Protein AF-A0A4S5EQU7-F1 (afdb_monomer_lite)

Sequence (99 aa):
MVDIAWPELPRGIAGPDELADQLDASLRDRAGITSVDQHGLAVCVYRPGEVEALAADLADRLSIIGMSDRTYLSWRDDLGVHRRSVTGRRMATTGRRVA

Secondary structure (DSSP, 8-state):
-EEEE-SSPPTT--SHHHHHHHHHHHHTTTEEEEEEETTEEEEEESSGGGHHHHHHHHHHHHHHTT--TT-EEEEEETTEEEEEETTS-----------

Organism: NCBI:txid2699483

pLDDT: mean 85.62, std 14.28, range [42.47, 96.25]

Foldseek 3Di:
DKKKFAPAADPPQPAFVSVQVVCQVVCVVFWHWPDTDGTITDIGGPDPVCVVVVLLVVLQVCVVSPTDQPMKMWDADPQGIDMAGSVRPPDDDPPPPPD

Radius of gyration: 13.35 Å; chains: 1; bounding box: 45×23×31 Å

Structure (mmCIF, N/CA/C/O backbone):
data_AF-A0A4S5EQU7-F1
#
_entry.id   AF-A0A4S5EQU7-F1
#
loop_
_atom_site.group_PDB
_atom_site.id
_atom_site.type_symbol
_atom_site.label_atom_id
_atom_site.label_alt_id
_atom_site.label_comp_id
_atom_site.label_asym_id
_atom_site.label_entity_id
_atom_site.label_seq_id
_atom_site.pdbx_PDB_ins_code
_atom_site.Cartn_x
_atom_site.Cartn_y
_atom_site.Cartn_z
_atom_site.occupancy
_atom_site.B_iso_or_equiv
_atom_site.auth_seq_id
_atom_site.au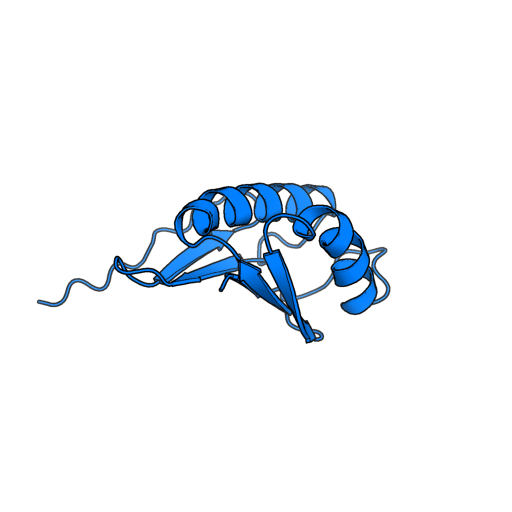th_comp_id
_atom_site.auth_asym_id
_atom_site.auth_atom_id
_atom_site.pdbx_PDB_model_num
ATOM 1 N N . MET A 1 1 ? -4.161 -4.374 9.507 1.00 90.75 1 MET A N 1
ATOM 2 C CA . MET A 1 1 ? -3.549 -4.850 8.249 1.00 90.75 1 MET A CA 1
ATOM 3 C C . MET A 1 1 ? -3.817 -3.808 7.180 1.00 90.75 1 MET A C 1
ATOM 5 O O . MET A 1 1 ? -4.903 -3.234 7.194 1.00 90.75 1 MET A O 1
ATOM 9 N N . VAL A 1 2 ? -2.825 -3.526 6.343 1.00 94.38 2 VAL A N 1
ATOM 10 C CA . VAL A 1 2 ? -2.920 -2.646 5.176 1.00 94.38 2 VAL A CA 1
ATOM 11 C C . VAL A 1 2 ? -2.622 -3.495 3.950 1.00 94.38 2 VAL A C 1
ATOM 13 O O . VAL A 1 2 ? -1.551 -4.085 3.869 1.00 94.38 2 VAL A O 1
ATOM 16 N N . ASP A 1 3 ? -3.553 -3.538 3.012 1.00 96.25 3 ASP A N 1
ATOM 17 C CA . ASP A 1 3 ? -3.390 -4.201 1.724 1.00 96.25 3 ASP A CA 1
ATOM 18 C C . ASP A 1 3 ? -3.084 -3.152 0.663 1.00 96.25 3 ASP A C 1
ATOM 20 O O . ASP A 1 3 ? -3.776 -2.137 0.573 1.00 96.25 3 ASP A O 1
ATOM 24 N N . ILE A 1 4 ? -2.058 -3.393 -0.140 1.00 95.50 4 ILE A N 1
ATOM 25 C CA . ILE A 1 4 ? -1.668 -2.564 -1.274 1.00 95.50 4 ILE A CA 1
ATOM 26 C C . ILE A 1 4 ? -1.967 -3.369 -2.532 1.00 95.50 4 ILE A C 1
ATOM 28 O O . ILE A 1 4 ? -1.449 -4.466 -2.691 1.00 95.50 4 ILE A O 1
ATOM 32 N N . ALA A 1 5 ? -2.801 -2.834 -3.415 1.00 95.25 5 ALA A N 1
ATOM 33 C CA . ALA A 1 5 ? -3.174 -3.470 -4.672 1.00 95.25 5 ALA A CA 1
ATOM 34 C C . ALA A 1 5 ? -2.743 -2.594 -5.845 1.00 95.25 5 ALA A C 1
ATOM 36 O O . ALA A 1 5 ? -2.998 -1.386 -5.838 1.00 95.25 5 ALA A O 1
ATOM 37 N N . TRP A 1 6 ? -2.137 -3.203 -6.861 1.00 93.06 6 TRP A N 1
ATOM 38 C CA . TRP A 1 6 ? -1.671 -2.528 -8.068 1.00 93.06 6 TRP A CA 1
ATOM 39 C C . TRP A 1 6 ? -2.011 -3.337 -9.325 1.00 93.06 6 TRP A C 1
ATOM 41 O O . TRP A 1 6 ? -1.986 -4.567 -9.304 1.00 93.06 6 TRP A O 1
ATOM 51 N N . PRO A 1 7 ? -2.328 -2.673 -10.449 1.00 89.00 7 PRO A N 1
ATOM 52 C CA . PRO A 1 7 ? -2.545 -3.370 -11.715 1.00 89.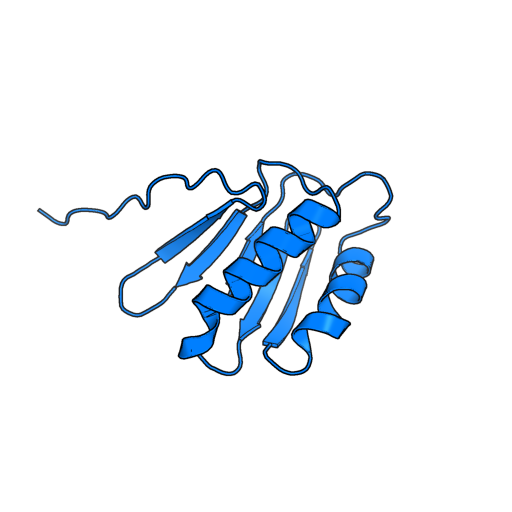00 7 PRO A CA 1
ATOM 53 C C . PRO A 1 7 ? -1.234 -3.763 -12.403 1.00 89.00 7 PRO A C 1
ATOM 55 O O . PRO A 1 7 ? -1.203 -4.736 -13.149 1.00 89.00 7 PRO A O 1
ATOM 58 N N . GLU A 1 8 ? -0.176 -2.986 -12.181 1.00 89.38 8 GLU A N 1
ATOM 59 C CA . GLU A 1 8 ? 1.137 -3.160 -12.788 1.00 89.38 8 GLU A CA 1
ATOM 60 C C . GLU A 1 8 ? 2.211 -2.531 -11.896 1.00 89.38 8 GLU A C 1
ATOM 62 O O . GLU A 1 8 ? 1.950 -1.555 -11.183 1.00 89.38 8 GLU A O 1
ATOM 67 N N . LEU A 1 9 ? 3.416 -3.095 -11.950 1.00 91.25 9 LEU A N 1
ATOM 68 C CA . LEU A 1 9 ? 4.594 -2.525 -11.308 1.00 91.25 9 LEU A CA 1
ATOM 69 C C . LEU A 1 9 ? 5.218 -1.433 -12.194 1.00 91.25 9 LEU A C 1
ATOM 71 O O . LEU A 1 9 ? 5.104 -1.483 -13.422 1.00 91.25 9 LEU A O 1
ATOM 75 N N . PRO A 1 10 ? 5.890 -0.440 -11.594 1.00 88.56 10 PRO A N 1
ATOM 76 C CA . PRO A 1 10 ? 6.522 0.639 -12.324 1.00 88.56 10 PRO A CA 1
ATOM 77 C C . PRO A 1 10 ? 7.712 0.123 -13.124 1.00 88.56 10 PRO A C 1
ATOM 79 O O . PRO A 1 10 ? 8.366 -0.865 -12.783 1.00 88.56 10 PRO A O 1
ATOM 82 N N . ARG A 1 11 ? 8.015 0.834 -14.212 1.00 84.81 11 ARG A N 1
ATOM 83 C CA . ARG A 1 11 ? 9.174 0.522 -15.050 1.00 84.81 11 ARG A CA 1
ATOM 84 C C . ARG A 1 11 ? 10.446 0.644 -14.211 1.00 84.81 11 ARG A C 1
ATOM 86 O O . ARG A 1 11 ? 10.712 1.711 -13.670 1.00 84.81 11 ARG A O 1
ATOM 93 N N . GLY A 1 12 ? 11.231 -0.427 -14.155 1.00 85.12 12 GLY A N 1
ATOM 94 C CA . GLY A 1 12 ? 12.475 -0.478 -13.381 1.00 85.12 12 GLY A CA 1
ATOM 95 C C . GLY A 1 12 ? 12.395 -1.315 -12.107 1.00 85.12 12 GLY A C 1
ATOM 96 O O . GLY A 1 12 ? 13.435 -1.534 -11.506 1.00 85.12 12 GLY A O 1
ATOM 97 N N . ILE A 1 13 ? 11.213 -1.820 -11.742 1.00 89.62 13 ILE A N 1
ATOM 98 C CA . ILE A 1 13 ? 11.056 -2.868 -10.729 1.00 89.62 13 ILE A CA 1
ATOM 99 C C . ILE A 1 13 ? 10.932 -4.213 -11.449 1.00 89.62 13 ILE A C 1
ATOM 101 O O . ILE A 1 13 ? 10.006 -4.415 -12.237 1.00 89.62 13 I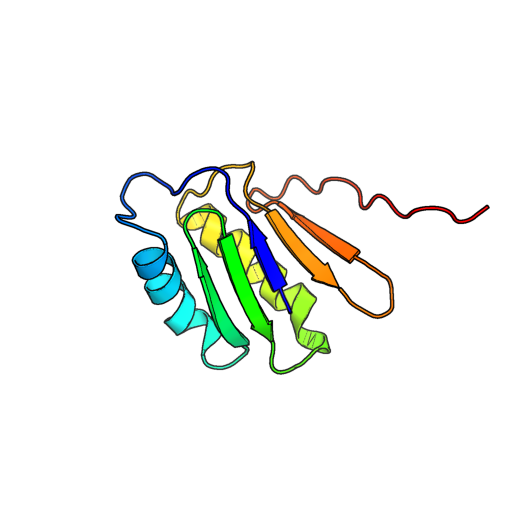LE A O 1
ATOM 105 N N . ALA A 1 14 ? 11.872 -5.124 -11.205 1.00 88.88 14 ALA A N 1
ATOM 106 C CA . ALA A 1 14 ? 11.925 -6.442 -11.833 1.00 88.88 14 ALA A CA 1
ATOM 107 C C . ALA A 1 14 ? 10.791 -7.360 -11.358 1.00 88.88 14 ALA A C 1
ATOM 109 O O . ALA A 1 14 ? 10.350 -8.231 -12.110 1.00 88.88 14 ALA A O 1
ATOM 110 N N . GLY A 1 15 ? 10.294 -7.155 -10.135 1.00 92.12 15 GLY A N 1
ATOM 111 C CA . GLY A 1 15 ? 9.171 -7.916 -9.604 1.00 92.12 15 GLY A CA 1
ATOM 112 C C . GLY A 1 15 ? 8.676 -7.449 -8.233 1.00 92.12 15 GLY A C 1
ATOM 113 O O . GLY A 1 15 ? 9.264 -6.552 -7.628 1.00 92.12 15 GLY A O 1
ATOM 114 N N . PRO A 1 16 ? 7.587 -8.057 -7.734 1.00 92.62 16 PRO A N 1
ATOM 115 C CA . PRO A 1 16 ? 6.971 -7.693 -6.458 1.00 92.62 16 PRO A CA 1
ATOM 116 C C . PRO A 1 16 ? 7.921 -7.787 -5.261 1.00 92.62 16 PRO A C 1
ATOM 118 O O . PRO A 1 16 ? 7.870 -6.934 -4.379 1.00 92.62 16 PRO A O 1
ATOM 121 N N . ASP A 1 17 ? 8.814 -8.779 -5.261 1.00 92.75 17 ASP A N 1
ATOM 122 C CA . ASP A 1 17 ? 9.792 -8.988 -4.188 1.00 92.75 17 ASP A CA 1
ATOM 123 C C . ASP A 1 17 ? 10.799 -7.833 -4.096 1.00 92.75 17 ASP A C 1
ATOM 125 O O . ASP A 1 17 ? 11.096 -7.357 -3.007 1.00 92.75 17 ASP A O 1
ATOM 129 N N . GLU A 1 18 ? 11.250 -7.291 -5.234 1.00 93.00 18 GLU A N 1
ATOM 130 C CA . GLU A 1 18 ? 12.132 -6.116 -5.242 1.00 93.00 18 GLU A CA 1
ATOM 131 C C . GLU A 1 18 ? 11.428 -4.884 -4.652 1.00 93.00 18 GLU A C 1
ATOM 133 O O . GLU A 1 18 ? 12.032 -4.107 -3.910 1.00 93.00 18 GLU A O 1
ATOM 138 N N . LEU A 1 19 ? 10.134 -4.705 -4.943 1.00 91.81 19 LEU A N 1
ATOM 139 C CA . LEU A 1 19 ? 9.346 -3.639 -4.327 1.00 91.81 19 LEU A CA 1
ATOM 140 C C . LEU A 1 19 ? 9.186 -3.867 -2.818 1.00 91.81 19 LEU A C 1
ATOM 142 O O . LEU A 1 19 ? 9.302 -2.917 -2.043 1.00 91.81 19 LEU A O 1
ATOM 146 N N . ALA A 1 20 ? 8.928 -5.106 -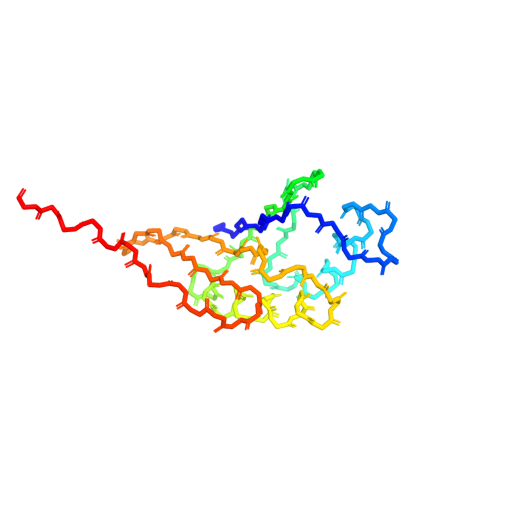2.398 1.00 92.19 20 ALA A N 1
ATOM 147 C CA . ALA A 1 20 ? 8.837 -5.473 -0.990 1.00 92.19 20 ALA A CA 1
ATOM 148 C C . ALA A 1 20 ? 10.142 -5.154 -0.250 1.00 92.19 20 ALA A C 1
ATOM 150 O O . ALA A 1 20 ? 10.090 -4.479 0.776 1.00 92.19 20 ALA A O 1
ATOM 151 N N . ASP A 1 21 ? 11.297 -5.517 -0.809 1.00 91.00 21 ASP A N 1
ATOM 152 C CA . ASP A 1 21 ? 12.613 -5.220 -0.235 1.00 91.00 21 ASP A CA 1
ATOM 153 C C . ASP A 1 21 ? 12.857 -3.708 -0.088 1.00 91.00 21 ASP A C 1
ATOM 155 O O . ASP A 1 21 ? 13.354 -3.244 0.944 1.00 91.00 21 ASP A O 1
ATOM 159 N N . GLN A 1 22 ? 12.456 -2.904 -1.083 1.00 90.38 22 GLN A N 1
ATOM 160 C CA . GLN A 1 22 ? 12.554 -1.439 -1.004 1.00 90.38 22 GLN A CA 1
ATOM 161 C C . GLN A 1 22 ? 11.667 -0.844 0.102 1.00 90.38 22 GLN A C 1
ATOM 163 O O . GLN A 1 22 ? 12.028 0.162 0.726 1.00 90.38 22 GLN A O 1
ATOM 168 N N . LEU A 1 23 ? 10.502 -1.446 0.358 1.00 89.81 23 LEU A N 1
ATOM 169 C CA . LEU A 1 23 ? 9.577 -1.003 1.400 1.00 89.81 23 LEU A CA 1
ATOM 170 C C . LEU A 1 23 ? 9.971 -1.514 2.792 1.00 89.81 23 LEU A C 1
ATOM 172 O O . LEU A 1 23 ? 9.782 -0.780 3.764 1.00 89.81 23 LEU A O 1
ATOM 176 N N . ASP A 1 24 ? 10.537 -2.716 2.902 1.00 87.50 24 ASP A N 1
ATOM 177 C CA . ASP A 1 24 ? 10.804 -3.407 4.170 1.00 87.50 24 ASP A CA 1
ATOM 178 C C . ASP A 1 24 ? 11.659 -2.563 5.123 1.00 87.50 24 ASP A C 1
ATOM 180 O O . ASP A 1 24 ? 11.301 -2.351 6.285 1.00 87.50 24 ASP A O 1
ATOM 184 N N . ALA A 1 25 ? 12.714 -1.935 4.593 1.00 80.62 25 ALA A N 1
ATOM 185 C CA . ALA A 1 25 ? 13.582 -1.036 5.355 1.00 80.62 25 ALA A CA 1
ATOM 186 C C . ALA A 1 25 ? 12.817 0.120 6.027 1.00 80.62 25 ALA A C 1
ATOM 188 O O . ALA A 1 25 ? 13.219 0.615 7.077 1.00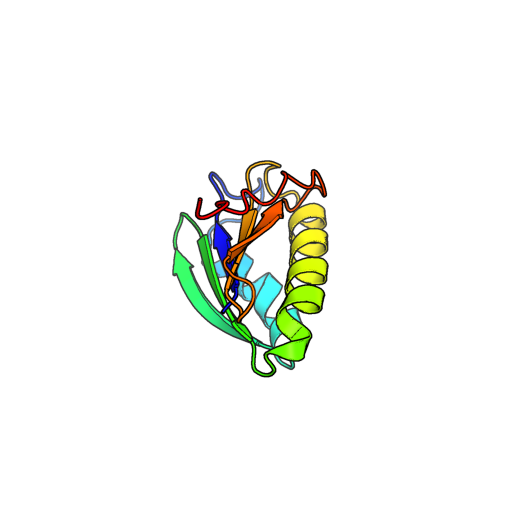 80.62 25 ALA A O 1
ATOM 189 N N . SER A 1 26 ? 11.709 0.549 5.425 1.00 80.06 26 SER A N 1
ATOM 190 C CA . SER A 1 26 ? 10.879 1.655 5.908 1.00 80.06 26 SER A CA 1
ATOM 191 C C . SER A 1 26 ? 9.724 1.200 6.797 1.00 80.06 26 SER A C 1
ATOM 193 O O . SER A 1 26 ? 9.144 2.013 7.516 1.00 80.06 26 SER A O 1
ATOM 195 N N . LEU A 1 27 ? 9.382 -0.087 6.732 1.00 87.88 27 LEU A N 1
ATOM 196 C CA . LEU A 1 27 ? 8.335 -0.708 7.530 1.00 87.88 27 LEU A CA 1
ATOM 197 C C . LEU A 1 27 ? 8.865 -1.227 8.866 1.00 87.88 27 LEU A C 1
ATOM 199 O O . LEU A 1 27 ? 8.115 -1.175 9.835 1.00 87.88 27 LEU A O 1
ATOM 203 N N . ARG A 1 28 ? 10.135 -1.651 8.929 1.00 82.62 28 ARG A N 1
ATOM 204 C CA . ARG A 1 28 ? 10.764 -2.428 10.016 1.00 82.62 28 ARG A CA 1
ATOM 205 C C . ARG A 1 28 ? 10.310 -2.106 11.446 1.00 82.62 28 ARG A C 1
ATOM 207 O O . ARG A 1 28 ? 10.080 -3.031 12.220 1.00 82.62 28 ARG A O 1
ATOM 214 N N . ASP A 1 29 ? 10.150 -0.831 11.797 1.00 88.06 29 ASP A N 1
ATOM 215 C CA . ASP A 1 29 ? 9.806 -0.404 13.165 1.00 88.06 29 ASP A CA 1
ATOM 216 C C . ASP A 1 29 ? 8.293 -0.293 13.442 1.00 88.06 29 ASP A C 1
ATOM 218 O O . ASP A 1 29 ? 7.867 -0.203 14.595 1.00 88.06 29 ASP A O 1
ATOM 222 N N . ARG A 1 30 ? 7.463 -0.277 12.395 1.00 91.12 30 ARG A N 1
ATOM 223 C CA . ARG A 1 30 ? 6.019 0.025 12.463 1.00 91.12 30 ARG A CA 1
ATOM 224 C C . ARG A 1 30 ? 5.146 -1.111 11.950 1.00 91.12 30 ARG A C 1
ATOM 226 O O . ARG A 1 30 ? 3.989 -1.234 12.361 1.00 91.12 30 ARG A O 1
ATOM 233 N N . ALA A 1 31 ? 5.677 -1.918 11.041 1.00 93.44 31 ALA A N 1
ATOM 234 C CA . ALA A 1 31 ? 4.954 -2.978 10.378 1.00 93.44 31 ALA A CA 1
ATOM 235 C C . ALA A 1 31 ? 5.891 -4.027 9.763 1.00 93.44 31 ALA A C 1
ATOM 237 O O . ALA A 1 31 ? 7.098 -3.828 9.662 1.00 93.44 31 ALA A O 1
ATOM 238 N N . GLY A 1 32 ? 5.311 -5.134 9.314 1.00 94.25 32 GLY A N 1
ATOM 239 C CA . GLY A 1 32 ? 6.005 -6.160 8.542 1.00 94.25 32 GLY A CA 1
ATOM 240 C C . GLY A 1 32 ? 5.192 -6.581 7.327 1.00 94.25 32 GLY A C 1
ATOM 241 O O . GLY A 1 32 ? 3.959 -6.592 7.368 1.00 94.25 32 GLY A O 1
ATOM 242 N N . ILE A 1 33 ? 5.884 -6.931 6.247 1.00 94.38 33 ILE A N 1
ATOM 243 C CA . ILE A 1 33 ? 5.270 -7.507 5.050 1.00 94.38 33 ILE A CA 1
ATOM 244 C C . ILE A 1 33 ? 4.905 -8.958 5.359 1.00 94.38 33 ILE A C 1
ATOM 246 O O . ILE A 1 33 ? 5.746 -9.746 5.784 1.00 94.38 33 ILE A O 1
ATOM 250 N N . THR A 1 34 ? 3.636 -9.311 5.177 1.00 94.06 34 THR A N 1
ATOM 251 C CA . THR A 1 34 ? 3.122 -10.661 5.460 1.00 94.06 34 THR A CA 1
ATOM 252 C C . THR A 1 34 ? 2.833 -11.470 4.204 1.00 94.06 34 THR A C 1
ATOM 254 O O . THR A 1 34 ? 2.721 -12.690 4.279 1.00 94.06 34 THR A O 1
ATOM 257 N N . SER A 1 35 ? 2.668 -10.807 3.059 1.00 94.94 35 SER A N 1
ATOM 258 C CA . SER A 1 35 ? 2.441 -11.449 1.765 1.00 94.94 35 SER A CA 1
ATOM 259 C C . SER A 1 35 ? 2.782 -10.479 0.636 1.00 94.94 35 SER A C 1
ATOM 261 O O . SER A 1 35 ? 2.609 -9.269 0.797 1.00 94.94 35 SER A O 1
ATOM 263 N N . VAL A 1 36 ? 3.249 -11.015 -0.488 1.00 94.50 36 VAL A N 1
ATOM 264 C CA . VAL A 1 36 ? 3.557 -10.281 -1.714 1.00 94.50 36 VAL A CA 1
ATOM 265 C C . VAL A 1 36 ? 3.268 -11.176 -2.921 1.00 94.50 36 VAL A C 1
ATOM 267 O O . VAL A 1 36 ? 3.578 -12.368 -2.899 1.00 94.50 36 VAL A O 1
ATOM 270 N N . ASP A 1 37 ? 2.643 -10.617 -3.955 1.00 92.94 37 ASP A N 1
ATOM 271 C CA . ASP A 1 37 ? 2.382 -11.285 -5.231 1.00 92.94 37 ASP A CA 1
ATOM 272 C C . ASP A 1 37 ? 2.348 -10.277 -6.396 1.00 92.94 37 ASP A C 1
ATOM 274 O O . ASP A 1 37 ? 2.597 -9.081 -6.228 1.00 92.94 37 ASP A O 1
ATOM 278 N N . GLN A 1 38 ? 2.056 -10.743 -7.617 1.00 91.00 38 GLN A N 1
ATOM 279 C CA . GLN A 1 38 ? 2.042 -9.864 -8.792 1.00 91.00 38 GLN A CA 1
ATOM 280 C C . GLN A 1 38 ? 0.950 -8.776 -8.778 1.00 91.00 38 GLN A C 1
ATOM 282 O O . GLN A 1 38 ? 1.022 -7.838 -9.572 1.00 91.00 38 GLN A O 1
ATOM 287 N N . HIS A 1 39 ? -0.054 -8.890 -7.912 1.00 91.00 39 HIS A N 1
ATOM 288 C CA . HIS A 1 39 ? -1.209 -7.997 -7.815 1.00 91.00 39 HIS A CA 1
ATOM 289 C C . HIS A 1 39 ? -1.174 -7.100 -6.573 1.00 91.00 39 HIS A C 1
ATOM 291 O O . HIS A 1 39 ? -1.935 -6.127 -6.509 1.00 91.00 39 HIS A O 1
ATOM 297 N N . GLY A 1 40 ? -0.328 -7.401 -5.588 1.00 94.12 40 GLY A N 1
ATOM 298 C CA . GLY A 1 40 ? -0.303 -6.632 -4.358 1.00 94.12 40 GLY A CA 1
ATOM 299 C C . GLY A 1 40 ? 0.645 -7.121 -3.270 1.00 94.12 40 GLY A C 1
ATOM 300 O O . GLY A 1 40 ? 1.472 -8.014 -3.447 1.00 94.12 40 GLY A O 1
ATOM 301 N N . LEU A 1 41 ? 0.501 -6.484 -2.110 1.00 94.94 41 LEU A N 1
ATOM 302 C CA . LEU A 1 41 ? 1.271 -6.740 -0.900 1.00 94.94 41 LEU A CA 1
ATOM 303 C C . LEU A 1 41 ? 0.426 -6.464 0.341 1.00 94.94 41 LEU A C 1
ATOM 305 O O . LEU A 1 41 ? -0.260 -5.446 0.427 1.00 94.94 41 LEU A O 1
ATOM 309 N N . ALA A 1 42 ? 0.514 -7.359 1.320 1.00 95.38 42 ALA A N 1
ATOM 310 C CA . ALA A 1 42 ? -0.145 -7.224 2.611 1.00 95.38 42 ALA A CA 1
ATOM 311 C C . ALA A 1 42 ? 0.867 -6.846 3.697 1.00 95.38 42 ALA A C 1
ATOM 313 O O . ALA A 1 42 ? 1.917 -7.477 3.841 1.00 95.38 42 ALA A O 1
ATOM 314 N N . VAL A 1 43 ? 0.520 -5.838 4.493 1.00 95.12 43 VAL A N 1
ATOM 315 C CA . VAL A 1 43 ? 1.344 -5.277 5.566 1.00 95.12 43 VAL A CA 1
ATOM 316 C C . VAL A 1 43 ? 0.614 -5.391 6.901 1.00 95.12 43 VAL A C 1
ATOM 318 O O . VAL A 1 43 ? -0.504 -4.897 7.087 1.00 95.12 43 VAL A O 1
ATOM 321 N N . CYS A 1 44 ? 1.259 -6.015 7.880 1.00 94.31 44 CYS A N 1
ATOM 322 C CA . CYS A 1 44 ? 0.774 -6.081 9.251 1.00 94.31 44 CYS A CA 1
ATOM 323 C C . CYS A 1 44 ? 1.382 -4.950 10.079 1.00 94.31 44 CYS A C 1
ATOM 325 O O . CYS A 1 44 ? 2.588 -4.917 10.292 1.00 94.31 44 CYS A O 1
ATOM 327 N N . VAL A 1 45 ? 0.542 -4.031 10.554 1.00 93.69 45 VAL A N 1
ATOM 328 C CA . VAL A 1 45 ? 0.955 -2.888 11.380 1.00 93.69 45 VAL A CA 1
ATOM 329 C C . VAL A 1 45 ? 0.960 -3.296 12.847 1.00 93.69 45 VAL A C 1
ATOM 331 O O . VAL A 1 45 ? -0.037 -3.827 13.334 1.00 93.69 45 VAL A O 1
ATOM 334 N N . TYR A 1 46 ? 2.051 -3.019 13.560 1.00 93.19 46 TYR A N 1
ATOM 335 C CA . TYR A 1 46 ? 2.222 -3.432 14.956 1.00 93.19 46 TYR A CA 1
ATOM 336 C C . TYR A 1 46 ? 1.331 -2.647 15.921 1.00 93.19 46 TYR A C 1
ATOM 338 O O . TYR A 1 46 ? 0.901 -3.178 16.944 1.00 93.19 46 TYR A O 1
ATOM 346 N N . ARG A 1 47 ? 1.036 -1.381 15.596 1.00 90.94 47 ARG A N 1
ATOM 347 C CA . ARG A 1 47 ? 0.159 -0.509 16.386 1.00 90.94 47 ARG A CA 1
ATOM 348 C C . ARG A 1 47 ? -1.059 -0.086 15.561 1.00 90.94 47 ARG A C 1
ATOM 350 O O . ARG A 1 47 ? -0.895 0.666 14.601 1.00 90.94 47 ARG A O 1
ATOM 357 N N . PRO A 1 48 ? -2.287 -0.486 15.941 1.00 86.62 48 PRO A N 1
ATOM 358 C CA . PRO A 1 48 ? -3.499 -0.123 15.203 1.00 86.62 48 PRO A CA 1
ATOM 359 C C . PRO A 1 48 ? -3.688 1.390 15.010 1.00 86.62 48 PRO A C 1
ATOM 361 O O . PRO A 1 48 ? -4.096 1.821 13.937 1.00 86.62 48 PRO A O 1
ATOM 364 N N . GLY A 1 49 ? -3.316 2.204 16.005 1.00 88.31 49 GLY A N 1
ATOM 365 C CA . GLY A 1 49 ? -3.409 3.668 15.926 1.00 88.31 49 GLY A CA 1
ATOM 366 C C . GLY A 1 49 ? -2.467 4.327 14.909 1.00 88.31 49 GLY A C 1
ATOM 367 O O . GLY A 1 49 ? -2.631 5.502 14.609 1.00 88.31 49 GLY A O 1
ATOM 368 N N . GLU A 1 50 ? -1.495 3.594 14.356 1.00 91.38 50 GLU A N 1
ATOM 369 C CA . GLU A 1 50 ? -0.558 4.115 13.350 1.00 91.38 50 GLU A CA 1
ATOM 370 C C . GLU A 1 50 ? -0.947 3.752 11.912 1.00 91.38 50 GLU A C 1
ATOM 372 O O . GLU A 1 50 ? -0.274 4.187 10.977 1.00 91.38 50 GLU A O 1
ATOM 377 N N . VAL A 1 51 ? -2.011 2.964 11.713 1.00 92.00 51 VAL A N 1
ATOM 378 C CA . VAL A 1 51 ? -2.388 2.425 10.396 1.00 92.00 51 VAL A CA 1
ATOM 379 C C . VAL A 1 51 ? -2.645 3.535 9.376 1.00 92.00 51 VAL A C 1
ATOM 381 O O . VAL A 1 51 ? -2.150 3.448 8.255 1.00 92.00 51 VAL A O 1
ATOM 384 N N . GLU A 1 52 ? -3.364 4.594 9.753 1.00 90.50 52 GLU A N 1
ATOM 385 C CA . GLU A 1 52 ? -3.670 5.707 8.844 1.00 90.50 52 GLU A CA 1
ATOM 386 C C . GLU A 1 52 ? -2.410 6.495 8.458 1.00 90.50 52 GLU A C 1
ATOM 388 O O . GLU A 1 52 ? -2.190 6.775 7.277 1.00 90.50 52 GLU A O 1
ATOM 393 N N . ALA A 1 53 ? -1.550 6.798 9.434 1.00 91.00 53 ALA A N 1
ATOM 394 C CA . ALA A 1 53 ? -0.277 7.469 9.187 1.00 91.00 53 ALA A CA 1
ATOM 395 C C . ALA A 1 53 ? 0.645 6.608 8.310 1.00 91.00 53 ALA A C 1
ATOM 397 O O . ALA A 1 53 ? 1.263 7.110 7.379 1.00 91.00 53 ALA A O 1
ATOM 398 N N . LEU A 1 54 ? 0.704 5.296 8.554 1.00 92.31 54 LEU A N 1
ATOM 399 C CA . LEU A 1 54 ? 1.506 4.381 7.743 1.00 92.31 54 LEU A CA 1
ATOM 400 C C . LEU A 1 54 ? 0.970 4.289 6.312 1.00 92.31 54 LEU A C 1
ATOM 402 O O . LEU A 1 54 ? 1.747 4.320 5.363 1.00 92.31 54 LEU A O 1
ATOM 406 N N . ALA A 1 55 ? -0.350 4.199 6.143 1.00 91.62 55 ALA A N 1
ATOM 407 C CA . ALA A 1 55 ? -0.972 4.193 4.825 1.00 91.62 55 ALA A CA 1
ATOM 408 C C . ALA A 1 55 ? -0.718 5.509 4.070 1.00 91.62 55 ALA A C 1
ATOM 410 O O . ALA A 1 55 ? -0.611 5.499 2.845 1.00 91.62 55 ALA A O 1
ATOM 411 N N . ALA A 1 56 ? -0.601 6.637 4.777 1.00 90.56 56 ALA A N 1
ATOM 412 C CA . ALA A 1 56 ? -0.187 7.902 4.183 1.00 90.56 56 ALA A CA 1
ATOM 413 C C . ALA A 1 56 ? 1.253 7.854 3.671 1.00 90.56 56 ALA A C 1
ATOM 415 O O . ALA A 1 56 ? 1.483 8.093 2.488 1.00 90.56 56 ALA A O 1
ATOM 416 N N . ASP A 1 57 ? 2.186 7.460 4.534 1.00 91.69 57 ASP A N 1
ATOM 417 C CA . ASP A 1 57 ? 3.608 7.402 4.196 1.00 91.69 57 ASP A CA 1
ATOM 418 C C . ASP A 1 57 ? 3.886 6.403 3.063 1.00 91.69 57 ASP A C 1
ATOM 420 O O . ASP A 1 57 ? 4.694 6.661 2.170 1.00 91.69 57 ASP A O 1
ATOM 424 N N . LEU A 1 58 ? 3.199 5.255 3.073 1.00 92.56 58 LEU A N 1
ATOM 425 C CA . LEU A 1 58 ? 3.282 4.266 2.002 1.00 92.56 58 LEU A CA 1
ATOM 426 C C . LEU A 1 58 ? 2.723 4.806 0.688 1.00 92.56 58 LEU A C 1
ATOM 428 O O . LEU A 1 58 ? 3.330 4.580 -0.355 1.00 92.56 58 LEU A O 1
ATOM 432 N N . ALA A 1 59 ? 1.599 5.527 0.726 1.00 91.56 59 ALA A N 1
ATOM 433 C CA . ALA A 1 59 ? 1.034 6.141 -0.470 1.00 91.56 59 ALA A CA 1
ATOM 434 C C . ALA A 1 59 ? 2.040 7.090 -1.139 1.00 91.56 59 ALA A C 1
ATOM 436 O O . ALA A 1 59 ? 2.278 6.987 -2.343 1.00 91.56 59 ALA A O 1
ATOM 437 N N . ASP A 1 60 ? 2.680 7.942 -0.340 1.00 90.25 60 ASP A N 1
ATOM 438 C CA . ASP A 1 60 ? 3.646 8.925 -0.823 1.00 90.25 60 ASP A CA 1
ATOM 439 C C . ASP A 1 60 ? 4.906 8.243 -1.383 1.00 90.25 60 ASP A C 1
ATOM 441 O O . ASP A 1 60 ? 5.382 8.588 -2.464 1.00 90.25 60 ASP A O 1
ATOM 445 N N . ARG A 1 61 ? 5.416 7.204 -0.711 1.00 91.00 61 ARG A N 1
ATOM 446 C CA . ARG A 1 61 ? 6.573 6.422 -1.185 1.00 91.00 61 ARG A CA 1
ATOM 447 C C . ARG A 1 61 ? 6.298 5.703 -2.495 1.00 91.00 61 ARG A C 1
ATOM 449 O O . ARG A 1 61 ? 7.093 5.792 -3.424 1.00 91.00 61 ARG A O 1
ATOM 456 N N . LEU A 1 62 ? 5.167 5.016 -2.584 1.00 92.00 62 LEU A N 1
ATOM 457 C CA . LEU A 1 62 ? 4.752 4.339 -3.807 1.00 92.00 62 LEU A CA 1
ATOM 458 C C . LEU A 1 62 ? 4.564 5.338 -4.956 1.00 92.00 62 LEU A C 1
ATOM 460 O O . LEU A 1 62 ? 4.915 5.031 -6.094 1.00 92.00 62 LEU A O 1
ATOM 464 N N . SER A 1 63 ? 4.087 6.552 -4.665 1.00 89.56 63 SER A N 1
ATOM 465 C CA . SER A 1 63 ? 4.050 7.635 -5.650 1.00 89.56 63 SER A CA 1
ATOM 466 C C . SER A 1 63 ? 5.451 8.064 -6.101 1.00 89.56 63 SER A C 1
ATOM 468 O O . SER A 1 63 ? 5.641 8.317 -7.287 1.00 89.56 63 SER A O 1
ATOM 470 N N . ILE A 1 64 ? 6.435 8.137 -5.198 1.00 90.12 64 ILE A N 1
ATOM 471 C CA . ILE A 1 64 ? 7.832 8.479 -5.533 1.00 90.12 64 ILE A CA 1
ATOM 472 C C . ILE A 1 64 ? 8.475 7.400 -6.417 1.00 90.12 64 ILE A C 1
ATOM 474 O O . ILE A 1 64 ? 9.192 7.731 -7.358 1.00 90.12 64 ILE A O 1
ATOM 478 N N . ILE A 1 65 ? 8.176 6.124 -6.157 1.00 89.12 65 ILE A N 1
ATOM 479 C CA . ILE A 1 65 ? 8.642 4.975 -6.960 1.00 89.12 65 ILE A CA 1
ATOM 480 C C . ILE A 1 65 ? 7.940 4.933 -8.338 1.00 89.12 65 ILE A C 1
ATOM 482 O O . ILE A 1 65 ? 8.335 4.189 -9.234 1.00 89.12 65 ILE A O 1
ATOM 486 N N . GLY A 1 66 ? 6.922 5.774 -8.550 1.00 89.50 66 GLY A N 1
ATOM 487 C CA . GLY A 1 66 ? 6.229 5.906 -9.829 1.00 89.50 66 GLY A CA 1
ATOM 488 C C . GLY A 1 66 ? 5.132 4.866 -10.042 1.00 89.50 66 GLY A C 1
ATOM 489 O O . GLY A 1 66 ? 4.825 4.538 -11.188 1.00 89.50 66 GLY A O 1
ATOM 490 N N . MET A 1 67 ? 4.543 4.336 -8.963 1.00 91.50 67 MET A N 1
ATOM 491 C CA . MET A 1 67 ? 3.398 3.426 -9.058 1.00 91.50 67 MET A CA 1
ATOM 492 C C . MET A 1 67 ? 2.232 4.069 -9.818 1.00 91.50 67 MET A C 1
ATOM 494 O O . MET A 1 67 ? 1.992 5.275 -9.736 1.00 91.50 67 MET A O 1
ATOM 498 N N . SER A 1 68 ? 1.470 3.224 -10.514 1.00 87.44 68 SER A N 1
ATOM 499 C CA . SER A 1 68 ? 0.256 3.621 -11.232 1.00 87.44 68 SER A CA 1
ATOM 500 C C . SER A 1 68 ? -0.729 4.379 -10.330 1.00 87.44 68 SER A C 1
ATOM 502 O O . SER A 1 68 ? -0.886 4.072 -9.148 1.00 87.44 68 SER A O 1
ATOM 504 N N . ASP A 1 69 ? -1.478 5.327 -10.899 1.00 83.75 69 ASP A N 1
ATOM 505 C CA . ASP A 1 69 ? -2.561 6.037 -10.201 1.00 83.75 69 ASP A CA 1
ATOM 506 C C . ASP A 1 69 ? -3.730 5.119 -9.805 1.00 83.75 69 ASP A C 1
ATOM 508 O O . ASP A 1 69 ? -4.562 5.475 -8.966 1.00 83.75 69 ASP A O 1
ATOM 512 N N . ARG A 1 70 ? -3.759 3.917 -10.384 1.00 88.38 70 ARG A N 1
ATOM 513 C CA . ARG A 1 70 ? -4.660 2.811 -10.061 1.00 88.38 70 ARG A CA 1
ATOM 514 C C . ARG A 1 70 ? -4.142 1.910 -8.9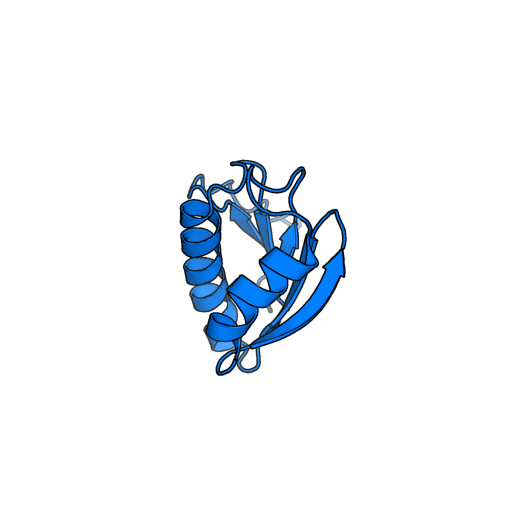38 1.00 88.38 70 ARG A C 1
ATOM 516 O O . ARG A 1 70 ? -4.728 0.860 -8.694 1.00 88.38 70 ARG A O 1
ATOM 523 N N . THR A 1 71 ? -3.052 2.284 -8.276 1.00 92.31 71 THR A N 1
ATOM 524 C CA . THR A 1 71 ? -2.592 1.600 -7.069 1.00 92.31 71 THR A CA 1
ATOM 525 C C . THR A 1 71 ? -3.338 2.150 -5.852 1.00 92.31 71 THR A C 1
ATOM 527 O O . THR A 1 71 ? -3.467 3.365 -5.658 1.00 92.31 71 THR A O 1
ATOM 530 N N . TYR A 1 72 ? -3.845 1.251 -5.013 1.00 92.69 72 TYR A N 1
ATOM 531 C CA . TYR A 1 72 ? -4.637 1.609 -3.841 1.00 92.69 72 TYR A CA 1
ATOM 532 C C . TYR A 1 72 ? -4.141 0.884 -2.601 1.00 92.69 72 TYR A C 1
ATOM 534 O O . TYR A 1 72 ? -3.785 -0.286 -2.655 1.00 92.69 72 TYR A O 1
ATOM 542 N N . LEU A 1 73 ? -4.198 1.581 -1.474 1.00 94.62 73 LEU A N 1
ATOM 543 C CA . LEU A 1 73 ? -4.047 1.024 -0.145 1.00 94.62 73 LEU A CA 1
ATOM 544 C C . LEU A 1 73 ? -5.432 0.890 0.476 1.00 94.62 73 LEU A C 1
ATOM 546 O O . LEU A 1 73 ? -6.248 1.808 0.365 1.00 94.62 73 LEU A O 1
ATOM 550 N N . SER A 1 74 ? -5.699 -0.214 1.157 1.00 94.94 74 SER A N 1
ATOM 551 C CA . SER A 1 74 ? -6.913 -0.410 1.942 1.00 94.94 74 SER A CA 1
ATOM 552 C C . SER A 1 74 ? -6.610 -1.007 3.300 1.00 94.94 74 SER A C 1
ATOM 554 O O . SER A 1 74 ? -5.705 -1.817 3.445 1.00 94.94 74 SER A O 1
ATOM 556 N N . TRP A 1 75 ? -7.380 -0.612 4.302 1.00 94.38 75 TRP A N 1
ATOM 557 C CA . TRP A 1 75 ? -7.291 -1.169 5.646 1.00 94.38 75 TRP A CA 1
ATOM 558 C C . TRP A 1 75 ? -8.671 -1.183 6.287 1.00 94.38 75 TRP A C 1
ATOM 560 O O . TRP A 1 75 ? -9.606 -0.540 5.805 1.00 94.38 75 TRP A O 1
ATOM 570 N N . ARG A 1 76 ? -8.808 -1.941 7.372 1.00 90.81 76 ARG A N 1
ATOM 571 C CA . ARG A 1 76 ? -10.038 -2.015 8.159 1.00 90.81 76 ARG A CA 1
ATOM 572 C C . ARG A 1 76 ? -9.762 -1.621 9.601 1.00 90.81 76 ARG A C 1
ATOM 574 O O . ARG A 1 76 ? -8.763 -2.062 10.168 1.00 90.81 76 ARG A O 1
ATOM 581 N N . ASP A 1 77 ? -10.673 -0.848 10.168 1.00 87.25 77 ASP A N 1
ATOM 582 C CA . ASP A 1 77 ? -10.756 -0.534 11.592 1.00 87.25 77 ASP A CA 1
ATOM 583 C C . ASP A 1 77 ? -12.215 -0.642 12.079 1.00 87.25 77 ASP A C 1
ATOM 585 O O . ASP A 1 77 ? -13.083 -1.158 11.366 1.00 87.25 77 ASP A O 1
ATOM 589 N N . ASP A 1 78 ? -12.478 -0.153 13.292 1.00 86.75 78 ASP A N 1
ATOM 590 C CA . ASP A 1 78 ? -13.807 -0.163 13.913 1.00 86.75 78 ASP A CA 1
ATOM 591 C C . ASP A 1 78 ? -14.835 0.726 13.184 1.00 86.75 78 ASP A C 1
ATOM 593 O O . ASP A 1 78 ? -16.041 0.544 13.349 1.00 86.75 78 ASP A O 1
ATOM 597 N N . LEU A 1 79 ? -14.384 1.676 12.356 1.00 85.94 79 LEU A N 1
ATOM 598 C CA . LEU A 1 79 ? -15.233 2.572 11.564 1.00 85.94 79 LEU A CA 1
ATOM 599 C C . LEU A 1 79 ? -15.559 1.996 10.178 1.00 85.94 79 LEU A C 1
ATOM 601 O O . LEU A 1 79 ? -16.473 2.480 9.506 1.00 85.94 79 LEU A O 1
ATOM 605 N N . GLY A 1 80 ? -14.840 0.957 9.747 1.00 89.94 80 GLY A N 1
ATOM 606 C CA . GLY A 1 80 ? -15.122 0.207 8.530 1.00 89.94 80 GLY A CA 1
ATOM 607 C C . GLY A 1 80 ? -13.900 0.010 7.642 1.00 89.94 80 GLY A C 1
ATOM 608 O O . GLY A 1 80 ? -12.778 -0.167 8.108 1.00 89.94 80 GLY A O 1
ATOM 609 N N . VAL A 1 81 ? -14.138 -0.046 6.328 1.00 92.12 81 VAL A N 1
ATOM 610 C CA . VAL A 1 81 ? -13.081 -0.228 5.324 1.00 92.12 81 VAL A CA 1
ATOM 611 C C . VAL A 1 81 ? -12.685 1.123 4.751 1.00 92.12 81 VAL A C 1
ATOM 613 O O . VAL A 1 81 ? -13.504 1.829 4.159 1.00 92.12 81 VAL A O 1
ATOM 616 N N . HIS A 1 82 ? -11.404 1.434 4.870 1.00 91.94 82 HIS A N 1
ATOM 617 C CA . HIS A 1 82 ? -10.785 2.632 4.328 1.00 91.94 82 HIS A CA 1
ATOM 618 C C . HIS A 1 82 ? -10.013 2.303 3.060 1.00 91.94 82 HIS A C 1
ATOM 620 O O . HIS A 1 82 ? -9.516 1.188 2.881 1.00 91.94 82 HIS A O 1
ATOM 626 N N . ARG A 1 83 ? -9.910 3.289 2.169 1.00 92.50 83 ARG A N 1
ATOM 627 C CA . ARG A 1 83 ? -9.129 3.182 0.938 1.00 92.50 83 ARG A CA 1
ATOM 628 C C . ARG A 1 83 ? -8.458 4.510 0.608 1.00 92.50 83 ARG A C 1
ATOM 630 O O . ARG A 1 83 ? -9.071 5.567 0.744 1.00 92.50 83 ARG A O 1
ATOM 637 N N . ARG A 1 84 ? -7.224 4.443 0.112 1.00 89.88 84 ARG A N 1
ATOM 638 C CA . ARG A 1 84 ? -6.423 5.584 -0.346 1.00 89.88 84 ARG A CA 1
ATOM 639 C C . ARG A 1 84 ? -5.725 5.246 -1.662 1.00 89.88 84 ARG A C 1
ATOM 641 O O . ARG A 1 84 ? -5.172 4.166 -1.796 1.00 89.88 84 ARG A O 1
ATOM 648 N N . SER A 1 85 ? -5.732 6.160 -2.629 1.00 90.31 85 SER A N 1
ATOM 649 C CA . SER A 1 85 ? -4.890 6.054 -3.831 1.00 90.31 85 SER A CA 1
ATOM 650 C C . SER A 1 85 ? -3.469 6.539 -3.539 1.00 90.31 85 SER A C 1
ATOM 652 O O . SER A 1 85 ? -3.319 7.530 -2.818 1.00 90.31 85 SER A O 1
ATOM 654 N N . VAL A 1 86 ? -2.454 5.960 -4.182 1.00 88.94 86 VAL A N 1
ATOM 655 C CA . VAL A 1 86 ? -1.060 6.444 -4.064 1.00 88.94 86 VAL A CA 1
ATOM 656 C C . VAL A 1 86 ? -0.855 7.866 -4.595 1.00 88.94 86 VAL A C 1
ATOM 658 O O . VAL A 1 86 ? -0.133 8.639 -3.988 1.00 88.94 86 VAL A O 1
ATOM 661 N N . THR A 1 87 ? -1.558 8.278 -5.653 1.00 80.25 87 THR A N 1
ATOM 662 C CA . THR A 1 87 ? -1.407 9.618 -6.263 1.00 80.25 87 THR A CA 1
ATOM 663 C C . THR A 1 87 ? -2.246 10.711 -5.591 1.00 80.25 87 THR A C 1
ATOM 665 O O . THR A 1 87 ? -2.462 11.782 -6.155 1.00 80.25 87 THR A O 1
ATOM 668 N N . GLY A 1 88 ? -2.783 10.454 -4.395 1.00 60.41 88 GLY A N 1
ATOM 669 C CA . GLY A 1 88 ? -3.534 11.460 -3.639 1.00 60.41 88 GLY A CA 1
ATOM 670 C C . GLY A 1 88 ? -4.912 11.841 -4.207 1.00 60.41 88 GLY A C 1
ATOM 671 O O . GLY A 1 88 ? -5.593 12.677 -3.611 1.00 60.41 88 GLY A O 1
ATOM 672 N N . ARG A 1 89 ? -5.400 11.212 -5.291 1.00 52.88 89 ARG A N 1
ATOM 673 C CA . ARG A 1 89 ? -6.825 11.290 -5.665 1.00 52.88 89 ARG A CA 1
ATOM 674 C C . ARG A 1 89 ? -7.667 10.517 -4.652 1.00 52.88 89 ARG A C 1
ATOM 676 O O . ARG A 1 89 ? -8.023 9.360 -4.855 1.00 52.88 89 ARG A O 1
ATOM 683 N N . ARG A 1 90 ? -8.020 11.190 -3.556 1.00 47.88 90 ARG A N 1
ATOM 684 C CA . ARG A 1 90 ? -8.971 10.709 -2.547 1.00 47.88 90 ARG A CA 1
ATOM 685 C C . ARG A 1 90 ? -10.286 10.319 -3.234 1.00 47.88 90 ARG A C 1
ATOM 687 O O . ARG A 1 90 ? -11.131 11.166 -3.503 1.00 47.88 90 ARG A O 1
ATOM 694 N N . MET A 1 91 ? -10.451 9.035 -3.542 1.00 50.22 91 MET A N 1
ATOM 695 C CA . MET A 1 91 ? -11.731 8.491 -3.974 1.00 50.22 91 MET A CA 1
ATOM 696 C C . MET A 1 91 ? -12.611 8.362 -2.740 1.00 50.22 91 MET A C 1
ATOM 698 O O . MET A 1 91 ? -12.196 7.784 -1.737 1.00 50.22 91 MET A O 1
ATOM 702 N N . ALA A 1 92 ? -13.790 8.976 -2.797 1.00 45.59 92 ALA A N 1
ATOM 703 C CA . ALA A 1 92 ? -14.727 9.016 -1.690 1.00 45.59 92 ALA A CA 1
ATOM 704 C C . ALA A 1 92 ? -14.955 7.609 -1.118 1.00 45.59 92 ALA A C 1
ATOM 706 O O . ALA A 1 92 ? -15.280 6.663 -1.841 1.00 45.59 92 ALA A O 1
ATOM 707 N N . THR A 1 93 ? -14.782 7.489 0.195 1.00 50.78 93 THR A N 1
ATOM 708 C CA . THR A 1 93 ? -15.191 6.329 0.976 1.00 50.78 93 THR A CA 1
ATOM 709 C C . THR A 1 93 ? -16.669 6.079 0.701 1.00 50.78 93 THR A C 1
ATOM 711 O O . THR A 1 93 ? -17.525 6.901 1.024 1.00 50.78 93 THR A O 1
ATOM 714 N N . THR A 1 94 ? -16.990 4.946 0.072 1.00 47.19 94 THR A N 1
ATOM 715 C CA . THR A 1 94 ? -18.380 4.490 -0.021 1.00 47.19 94 THR A CA 1
ATOM 716 C C . THR A 1 94 ? -18.771 3.975 1.358 1.00 47.19 94 THR A C 1
ATOM 718 O O . THR A 1 94 ? -18.721 2.780 1.638 1.00 47.19 94 THR A O 1
ATOM 721 N N . GLY A 1 95 ? -19.112 4.904 2.250 1.00 42.47 95 GLY A N 1
ATOM 722 C CA . GLY A 1 95 ? -19.853 4.595 3.459 1.00 42.47 95 GLY A CA 1
ATOM 723 C C . GLY A 1 95 ? -21.203 4.045 3.026 1.00 42.47 95 GLY A C 1
ATOM 724 O O . GLY A 1 95 ? -22.066 4.788 2.559 1.00 42.47 95 GLY A O 1
ATOM 725 N N . ARG A 1 96 ? -21.379 2.727 3.125 1.00 45.50 96 ARG A N 1
ATOM 726 C CA . ARG A 1 96 ? -22.685 2.094 2.975 1.00 45.50 96 ARG A CA 1
ATOM 727 C C . ARG A 1 96 ? -23.563 2.622 4.111 1.00 45.50 96 ARG A C 1
ATOM 729 O O . ARG A 1 96 ? -23.450 2.156 5.239 1.00 45.50 96 ARG A O 1
ATOM 736 N N . ARG A 1 97 ? -24.416 3.612 3.823 1.00 47.03 97 ARG A N 1
ATOM 737 C CA . ARG A 1 97 ? -25.565 3.933 4.678 1.00 47.03 97 ARG A CA 1
ATOM 738 C C . ARG A 1 97 ? -26.413 2.669 4.747 1.00 47.03 97 ARG A C 1
ATOM 740 O O . ARG A 1 97 ? -27.010 2.271 3.750 1.00 47.03 97 ARG A O 1
ATOM 747 N N . VAL A 1 98 ? -26.398 2.016 5.901 1.00 44.56 98 VAL A N 1
ATOM 748 C CA . VAL A 1 98 ? -27.461 1.092 6.282 1.00 44.56 98 VAL A CA 1
ATOM 749 C C . VAL A 1 98 ? -28.675 1.981 6.546 1.00 44.56 98 VAL A C 1
ATOM 751 O O . VAL A 1 98 ? -28.633 2.818 7.447 1.00 44.56 98 VAL A O 1
ATOM 754 N N . ALA A 1 99 ? -29.663 1.893 5.658 1.00 46.31 99 ALA A N 1
ATOM 755 C CA . ALA A 1 99 ? -31.014 2.394 5.876 1.00 46.31 99 ALA A CA 1
ATOM 756 C C . ALA A 1 99 ? -31.858 1.266 6.475 1.00 46.31 99 ALA A C 1
ATOM 758 O O . ALA A 1 99 ? -31.561 0.095 6.136 1.00 46.31 99 ALA A O 1
#